Protein AF-A0A6N8NRV5-F1 (afdb_monomer_lite)

InterPro domains:
  IPR016205 Glycerol dehydrogenase [PTHR43616] (1-180)
  IPR018211 Alcohol dehydrogenase, iron-type, conserved site [PS00060] (125-145)
  IPR018211 Alcohol dehydrogenase, iron-type, conserved site [PS00913] (34-62)

Secondary structure (DSSP, 8-state):
----SGGG-SEEEEE-TTS-EEEEEE-SS--S-----HHHHHTS-HHHHHHHHHHHHHHHHHHHHHHHHT-B-TTSSBPPHHHHHHHHHHHHHHHHHHHHHHHHHHTT---HHHHHHHHIIIIIHHHHHHHH---HHHHHHHHHTT-GGGTTS-HHHHHHHHHHHHHHHTT--HHHHHHH-

Foldseek 3Di:
DLQAQPQFAQWDFDADPLQATDDIDGHPDTDPDDDDDLLVQLQDDLVSLVNLLLNLLLLQVFLVVQQVVQHQFLVRHGQDPVLNVLSVLLNVLCLVQVVVLSVSSVVSHDDPSVVSSSCSSYPSSNSSPRRSHGDQLVVQLSVLSVPSVSSPDGSSVSSLVSSLVVCVVVVHPVVVSVSSD

Structure (mmCIF, N/CA/C/O backbone):
data_AF-A0A6N8NRV5-F1
#
_entry.id   AF-A0A6N8NRV5-F1
#
loop_
_atom_site.group_PDB
_atom_site.id
_atom_site.type_symbol
_atom_site.label_atom_id
_atom_site.label_alt_id
_atom_site.label_comp_id
_atom_site.label_asym_id
_atom_site.label_entity_id
_atom_site.label_seq_id
_atom_site.pdbx_PDB_ins_code
_atom_site.Cartn_x
_atom_site.Cartn_y
_atom_site.Cartn_z
_atom_site.occupancy
_atom_site.B_iso_or_equiv
_atom_site.auth_seq_id
_atom_site.auth_comp_id
_atom_site.auth_asym_id
_atom_site.auth_atom_id
_atom_site.pdbx_PDB_model_num
ATOM 1 N N . ILE A 1 1 ? -14.602 0.660 0.357 1.00 95.69 1 ILE A N 1
ATOM 2 C CA . ILE A 1 1 ? -13.616 -0.232 1.019 1.00 95.69 1 ILE A CA 1
ATOM 3 C C . ILE A 1 1 ? -12.231 0.390 0.875 1.00 95.69 1 ILE A C 1
ATOM 5 O O . ILE A 1 1 ? -12.082 1.207 -0.024 1.00 95.69 1 ILE A O 1
ATOM 9 N N . ALA A 1 2 ? -11.265 0.042 1.725 1.00 98.06 2 ALA A N 1
ATOM 10 C CA . ALA A 1 2 ? -9.881 0.531 1.655 1.00 98.06 2 ALA A CA 1
ATOM 11 C C . ALA A 1 2 ? -8.923 -0.666 1.533 1.00 98.06 2 ALA A C 1
ATOM 13 O O . ALA A 1 2 ? -8.207 -0.990 2.477 1.00 98.06 2 ALA A O 1
ATOM 14 N N . SER A 1 3 ? -9.032 -1.383 0.408 1.00 98.12 3 SER A N 1
ATOM 15 C CA . SER A 1 3 ? -8.419 -2.703 0.187 1.00 98.12 3 SER A CA 1
ATOM 16 C C . SER A 1 3 ? -7.213 -2.720 -0.744 1.00 98.12 3 SER A C 1
ATOM 18 O O . SER A 1 3 ? -6.589 -3.766 -0.882 1.00 98.12 3 SER A O 1
ATOM 20 N N . THR A 1 4 ? -6.948 -1.604 -1.417 1.00 98.44 4 THR A N 1
ATOM 21 C CA . THR A 1 4 ? -5.814 -1.390 -2.321 1.00 98.44 4 THR A CA 1
ATOM 22 C C . THR A 1 4 ? -5.495 0.099 -2.355 1.00 98.44 4 THR A C 1
ATOM 24 O O . THR A 1 4 ? -6.397 0.914 -2.125 1.00 98.44 4 THR A O 1
ATOM 27 N N . ASP A 1 5 ? -4.296 0.455 -2.787 1.00 98.19 5 ASP A N 1
ATOM 28 C CA . ASP A 1 5 ? -3.862 1.850 -2.932 1.00 98.19 5 ASP A CA 1
ATOM 29 C C . ASP A 1 5 ? -4.067 2.467 -4.333 1.00 98.19 5 ASP A C 1
ATOM 31 O O . ASP A 1 5 ? -3.841 3.661 -4.558 1.00 98.19 5 ASP A O 1
ATOM 35 N N . ALA A 1 6 ? -4.632 1.681 -5.252 1.00 98.06 6 ALA A N 1
ATOM 36 C CA . ALA A 1 6 ? -5.026 2.099 -6.595 1.00 98.06 6 ALA A CA 1
ATOM 37 C C . ALA A 1 6 ? -5.800 3.439 -6.703 1.00 98.06 6 ALA A C 1
ATOM 39 O O . ALA A 1 6 ? -5.563 4.146 -7.690 1.00 98.06 6 ALA A O 1
ATOM 40 N N . PRO A 1 7 ? -6.704 3.838 -5.769 1.00 98.25 7 PRO A N 1
ATOM 41 C CA . PRO A 1 7 ? -7.579 5.001 -5.959 1.00 98.2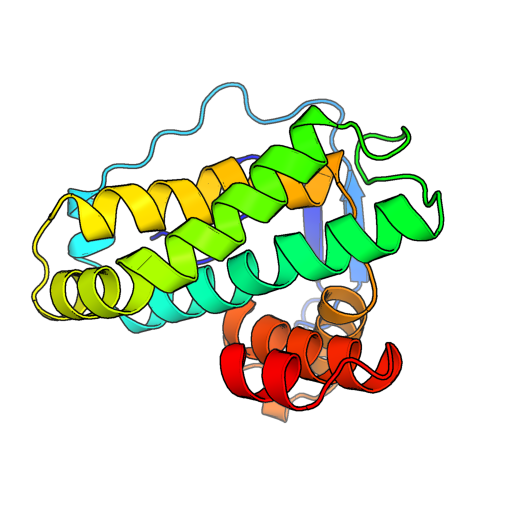5 7 PRO A CA 1
ATOM 42 C C . PRO A 1 7 ? -6.881 6.331 -6.255 1.00 98.25 7 PRO A C 1
ATOM 44 O O . PRO A 1 7 ? -7.487 7.187 -6.893 1.00 98.25 7 PRO A O 1
ATOM 47 N N . CYS A 1 8 ? -5.646 6.531 -5.787 1.00 97.25 8 CYS A N 1
ATOM 48 C CA . CYS A 1 8 ? -4.908 7.780 -5.997 1.00 97.25 8 CYS A CA 1
ATOM 49 C C . CYS A 1 8 ? -4.038 7.777 -7.261 1.00 97.25 8 CYS A C 1
ATOM 51 O O . CYS A 1 8 ? -3.524 8.830 -7.632 1.00 97.25 8 CYS A O 1
ATOM 53 N N . SER A 1 9 ? -3.872 6.635 -7.926 1.00 96.12 9 SER A N 1
ATOM 54 C CA . SER A 1 9 ? -2.875 6.458 -8.985 1.00 96.12 9 SER A CA 1
ATOM 55 C C . SER A 1 9 ? -3.369 6.843 -10.382 1.00 96.12 9 SER A C 1
ATOM 57 O O . SER A 1 9 ? -4.545 6.703 -10.720 1.00 96.12 9 SER A O 1
ATOM 59 N N . ALA A 1 10 ? -2.444 7.275 -11.234 1.00 96.69 10 ALA A N 1
ATOM 60 C CA . ALA A 1 10 ? -2.596 7.397 -12.679 1.00 96.69 10 ALA A CA 1
ATOM 61 C C . ALA A 1 10 ? -2.301 6.052 -13.375 1.00 96.69 10 ALA A C 1
ATOM 63 O O . ALA A 1 10 ? -1.640 5.998 -14.414 1.00 96.69 10 ALA A O 1
ATOM 64 N N . LEU A 1 11 ? -2.769 4.950 -12.789 1.00 93.31 11 LEU A N 1
ATOM 65 C CA . LEU A 1 11 ? -2.469 3.592 -13.219 1.00 93.31 11 LEU A CA 1
ATOM 66 C C . LEU A 1 11 ? -3.746 2.749 -13.261 1.00 93.31 11 LEU A C 1
ATOM 68 O O . LEU A 1 11 ? -4.659 2.897 -12.453 1.00 93.31 11 LEU A O 1
ATOM 72 N N . SER A 1 12 ? -3.814 1.824 -14.209 1.00 94.88 12 SER A N 1
ATOM 73 C CA . SER A 1 12 ? -4.768 0.717 -14.182 1.00 94.88 12 SER A CA 1
ATOM 74 C C . SER A 1 12 ? -4.041 -0.590 -14.454 1.00 94.88 12 SER A C 1
ATOM 76 O O . SER A 1 12 ? -3.213 -0.667 -15.362 1.00 94.88 12 SER A O 1
ATOM 78 N N . VAL A 1 13 ? -4.350 -1.620 -13.672 1.00 93.75 13 VAL A N 1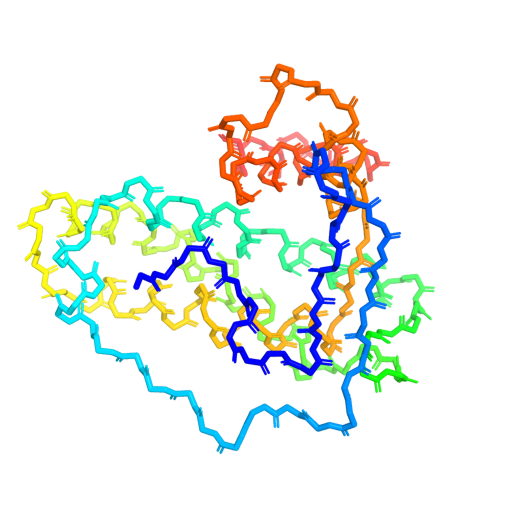
ATOM 79 C CA . VAL A 1 13 ? -3.828 -2.970 -13.897 1.00 93.75 13 VAL A CA 1
ATOM 80 C C . VAL A 1 13 ? -4.799 -3.711 -14.805 1.00 93.75 13 VAL A C 1
ATOM 82 O O . VAL A 1 13 ? -5.982 -3.834 -14.489 1.00 93.75 13 VAL A O 1
ATOM 85 N N . ILE A 1 14 ? -4.307 -4.152 -15.958 1.00 95.81 14 ILE A N 1
ATOM 86 C CA . ILE A 1 14 ? -5.084 -4.903 -16.938 1.00 95.81 14 ILE A CA 1
ATOM 87 C C . ILE A 1 14 ? -4.765 -6.383 -16.763 1.00 95.81 14 ILE A C 1
ATOM 89 O O . ILE A 1 14 ? -3.594 -6.768 -16.720 1.00 95.81 14 ILE A O 1
ATOM 93 N N . TYR A 1 15 ? -5.819 -7.187 -16.676 1.00 93.44 15 TYR A N 1
ATOM 94 C CA . TYR A 1 15 ? -5.756 -8.640 -16.583 1.00 93.44 15 TYR A CA 1
ATOM 95 C C . TYR A 1 15 ? -6.369 -9.271 -17.834 1.00 93.44 15 TYR A C 1
ATOM 97 O O . TYR A 1 15 ? -7.173 -8.632 -18.521 1.00 93.44 15 TYR A O 1
ATOM 105 N N . THR A 1 16 ? -6.002 -10.518 -18.115 1.00 94.50 16 THR A N 1
ATOM 106 C CA . THR A 1 16 ? -6.704 -11.348 -19.100 1.00 94.50 16 THR A CA 1
ATOM 107 C C . THR A 1 16 ? -8.093 -11.741 -18.586 1.00 94.50 16 THR A C 1
ATOM 109 O O . THR A 1 16 ? -8.404 -11.567 -17.403 1.00 94.50 16 THR A O 1
ATOM 112 N N . ASP A 1 17 ? -8.932 -12.310 -19.456 1.00 92.94 17 ASP A N 1
ATOM 113 C CA . ASP A 1 17 ? -10.247 -12.835 -19.060 1.00 92.94 17 ASP A CA 1
ATOM 114 C C . ASP A 1 17 ? -10.123 -13.980 -18.031 1.00 92.94 17 ASP A C 1
ATOM 116 O O . ASP A 1 17 ? -11.032 -14.219 -17.234 1.00 92.94 17 ASP A O 1
ATOM 120 N N . GLU A 1 18 ? -8.973 -14.656 -18.006 1.00 91.19 18 GLU A N 1
ATOM 121 C CA . GLU A 1 18 ? -8.607 -15.697 -17.045 1.00 91.19 18 GLU A CA 1
ATOM 122 C C . GLU A 1 18 ? -8.031 -15.146 -15.726 1.00 91.19 18 GLU A C 1
ATOM 124 O O . GLU A 1 18 ? -7.731 -15.928 -14.825 1.00 91.19 18 GLU A O 1
ATOM 129 N N . GLY A 1 19 ? -7.886 -13.823 -15.580 1.00 88.06 19 GLY A N 1
ATOM 130 C CA . GLY A 1 19 ? -7.420 -13.179 -14.347 1.00 88.06 19 GLY A CA 1
ATOM 131 C C . GLY A 1 19 ? -5.899 -13.143 -14.160 1.00 88.06 19 GLY A C 1
ATOM 132 O O . GLY A 1 19 ? -5.428 -12.799 -13.073 1.00 88.06 19 GLY A O 1
ATOM 133 N N . GLU A 1 20 ? -5.124 -13.472 -15.195 1.00 92.56 20 GLU A N 1
ATOM 134 C CA . GLU A 1 20 ? -3.664 -13.329 -15.200 1.00 92.56 20 GLU A CA 1
ATOM 135 C C . GLU A 1 20 ? -3.271 -11.870 -15.469 1.00 92.56 20 GLU A C 1
ATOM 137 O O . GLU A 1 20 ? -3.924 -11.176 -16.251 1.00 92.56 20 GLU A O 1
ATOM 142 N N . PHE A 1 21 ? -2.216 -11.376 -14.818 1.00 93.75 21 PHE A N 1
ATOM 143 C CA . PHE A 1 21 ? -1.663 -10.051 -15.101 1.00 93.75 21 PHE A CA 1
ATOM 144 C C . PHE A 1 21 ? -1.209 -9.946 -16.570 1.00 93.75 21 PHE A C 1
ATOM 146 O O . PHE A 1 21 ? -0.356 -10.710 -17.011 1.00 93.75 21 PHE A O 1
ATOM 153 N N . ASP A 1 22 ? -1.725 -8.960 -17.310 1.00 93.94 22 ASP A N 1
ATOM 154 C CA . ASP A 1 22 ? -1.281 -8.634 -18.676 1.00 93.94 22 ASP A CA 1
ATOM 155 C C . ASP A 1 22 ? -0.287 -7.468 -18.627 1.00 93.94 22 ASP A C 1
ATOM 157 O O . ASP A 1 22 ? 0.897 -7.611 -18.946 1.00 93.94 22 ASP A O 1
ATOM 161 N N . ARG A 1 23 ? -0.757 -6.292 -18.191 1.00 92.44 23 ARG A N 1
ATOM 162 C CA . ARG A 1 23 ? 0.070 -5.082 -18.186 1.00 92.44 23 ARG A CA 1
ATOM 163 C C . ARG A 1 23 ? -0.441 -3.980 -17.274 1.00 92.44 23 ARG A C 1
ATOM 165 O O . ARG A 1 23 ? -1.613 -3.900 -16.917 1.00 92.44 23 ARG A O 1
ATOM 172 N N . TYR A 1 24 ? 0.457 -3.036 -17.034 1.00 93.44 24 TYR A N 1
ATOM 173 C CA . TYR A 1 24 ? 0.156 -1.719 -16.496 1.00 93.44 24 TYR A CA 1
ATOM 174 C C . TYR A 1 24 ? -0.263 -0.749 -17.611 1.00 93.44 24 TYR A C 1
ATOM 176 O O . TYR A 1 24 ? 0.464 -0.558 -18.587 1.00 93.44 24 TYR A O 1
ATOM 184 N N . LEU A 1 25 ? -1.424 -0.111 -17.460 1.00 95.19 25 LEU A N 1
ATOM 185 C CA . LEU A 1 25 ? -1.880 1.006 -18.287 1.00 95.19 25 LEU A CA 1
ATOM 186 C C . LEU A 1 25 ? -1.650 2.319 -17.531 1.00 95.19 25 LEU A C 1
ATOM 188 O O . LEU A 1 25 ? -2.355 2.612 -16.569 1.00 95.19 25 LEU A O 1
ATOM 192 N N . LEU A 1 26 ? -0.681 3.111 -17.989 1.00 93.38 26 LEU A N 1
ATOM 193 C CA . LEU A 1 26 ? -0.412 4.446 -17.455 1.00 93.38 26 LEU A CA 1
ATOM 194 C C . LEU A 1 26 ? -1.363 5.488 -18.050 1.00 93.38 26 LEU A C 1
ATOM 196 O O . LEU A 1 26 ? -1.545 5.564 -19.267 1.00 93.38 26 LEU A O 1
ATOM 200 N N . LEU A 1 27 ? -1.943 6.306 -17.179 1.00 95.56 27 LEU A N 1
ATOM 201 C CA . LEU A 1 27 ? -2.823 7.418 -17.511 1.00 95.56 27 LEU A CA 1
ATOM 202 C C . LEU A 1 27 ? -2.038 8.738 -17.454 1.00 95.56 27 LEU A C 1
ATOM 204 O O . LEU A 1 27 ? -1.063 8.853 -16.716 1.00 95.56 27 LEU A O 1
ATOM 208 N N . PRO A 1 28 ? -2.445 9.767 -18.216 1.00 94.06 28 PRO A N 1
ATOM 209 C CA . PRO A 1 28 ? -1.703 11.026 -18.268 1.00 94.06 28 PRO A CA 1
ATOM 210 C C . PRO A 1 28 ? -1.800 11.859 -16.981 1.00 94.06 28 PRO A C 1
ATOM 212 O O . PRO A 1 28 ? -0.982 12.752 -16.794 1.00 94.06 28 PRO A O 1
ATOM 215 N N . ASN A 1 29 ? -2.811 11.624 -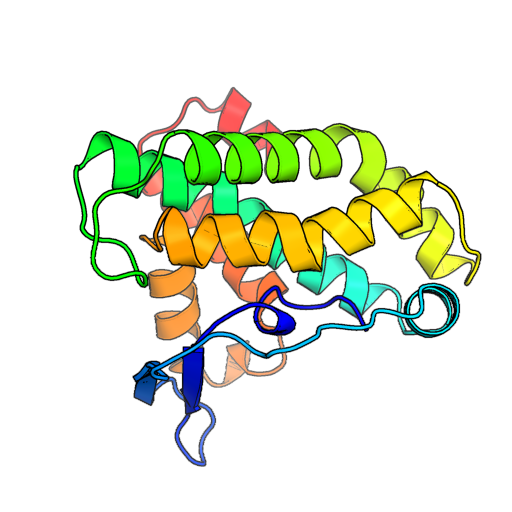16.138 1.00 96.25 29 ASN A N 1
ATOM 216 C CA . ASN A 1 29 ? -3.026 12.353 -14.888 1.00 96.25 29 ASN A CA 1
ATOM 217 C C . ASN A 1 29 ? -3.670 11.433 -13.843 1.00 96.25 29 ASN A C 1
ATOM 219 O O . ASN A 1 29 ? -4.492 10.584 -14.197 1.00 96.25 29 ASN A O 1
ATOM 223 N N . ASN A 1 30 ? -3.361 11.670 -12.567 1.00 98.38 30 ASN A N 1
ATOM 224 C CA . ASN A 1 30 ? -4.085 11.094 -11.434 1.00 98.38 30 ASN A CA 1
ATOM 225 C C . ASN A 1 30 ? -5.554 11.570 -11.415 1.00 98.38 30 ASN A C 1
ATOM 227 O O . ASN A 1 30 ? -5.886 12.598 -12.024 1.00 98.38 30 ASN A O 1
ATOM 231 N N . PRO A 1 31 ? -6.447 10.874 -10.690 1.00 98.00 31 PRO A N 1
ATOM 232 C CA . PRO A 1 31 ? -7.820 11.321 -10.491 1.00 98.00 31 PRO A CA 1
ATOM 233 C C . PRO A 1 31 ? -7.890 12.733 -9.901 1.00 98.00 31 PRO A C 1
ATOM 235 O O . PRO A 1 31 ? -7.127 13.090 -9.006 1.00 98.00 31 PRO A O 1
ATOM 238 N N . ASN A 1 32 ? -8.847 13.542 -10.364 1.00 98.06 32 ASN A N 1
ATOM 239 C CA . ASN A 1 32 ? -8.999 14.918 -9.875 1.00 98.06 32 ASN A CA 1
ATOM 240 C C . ASN A 1 32 ? -9.422 14.994 -8.400 1.00 98.06 32 ASN A C 1
ATOM 242 O O . ASN A 1 32 ? -9.206 16.017 -7.754 1.00 98.06 32 ASN A O 1
ATOM 246 N N . MET A 1 33 ? -10.077 13.949 -7.889 1.00 98.06 33 MET A N 1
ATOM 247 C CA . MET A 1 33 ? -10.560 13.876 -6.517 1.00 98.06 33 MET A CA 1
ATOM 248 C C . MET A 1 33 ? -10.719 12.417 -6.093 1.00 98.06 33 MET A C 1
ATOM 250 O O . MET A 1 33 ? -11.269 11.610 -6.841 1.00 98.06 33 MET A O 1
ATOM 254 N N . VAL A 1 34 ? -10.301 12.114 -4.866 1.00 98.38 34 VAL A N 1
ATOM 255 C CA . VAL A 1 34 ? -10.576 10.849 -4.180 1.00 98.38 34 VAL A CA 1
ATOM 256 C C . VAL A 1 34 ? -11.350 11.186 -2.911 1.00 98.38 34 VAL A C 1
ATOM 258 O O . VAL A 1 34 ? -10.904 12.008 -2.114 1.00 98.38 34 VAL A O 1
ATOM 261 N N . ILE A 1 35 ? -12.532 10.592 -2.743 1.00 98.50 35 ILE A N 1
ATOM 262 C CA . ILE A 1 35 ? -13.377 10.772 -1.558 1.00 98.50 35 ILE A CA 1
ATOM 263 C C . ILE A 1 35 ? -13.513 9.417 -0.880 1.00 98.50 35 ILE A C 1
ATOM 265 O O . ILE A 1 35 ? -14.008 8.468 -1.490 1.00 98.50 35 ILE A O 1
ATOM 269 N N . VAL A 1 36 ? -13.111 9.340 0.386 1.00 98.56 36 VAL A N 1
ATOM 270 C CA . VAL A 1 36 ? -13.246 8.130 1.197 1.00 98.56 36 VAL A CA 1
ATOM 271 C C . VAL A 1 36 ? -14.171 8.424 2.372 1.00 98.56 36 VAL A C 1
ATOM 273 O O . VAL A 1 36 ? -13.830 9.195 3.261 1.00 98.56 36 VAL A O 1
ATOM 276 N N . ASP A 1 37 ? -15.360 7.818 2.367 1.00 98.69 37 ASP A N 1
ATOM 277 C CA . ASP A 1 37 ? -16.266 7.847 3.517 1.00 98.69 37 ASP A CA 1
ATOM 278 C C . ASP A 1 37 ? -15.896 6.709 4.473 1.00 98.69 37 ASP A C 1
ATOM 280 O O . ASP A 1 37 ? -16.094 5.523 4.184 1.00 98.69 37 ASP A O 1
ATOM 284 N N . THR A 1 38 ? -15.346 7.067 5.626 1.00 98.56 38 THR A N 1
ATOM 285 C CA . THR A 1 38 ? -14.829 6.106 6.600 1.00 98.56 38 THR A CA 1
ATOM 286 C C . THR A 1 38 ? -15.914 5.311 7.306 1.00 98.56 38 THR A C 1
ATOM 288 O O . THR A 1 38 ? -15.646 4.186 7.722 1.00 98.56 38 THR A O 1
ATOM 291 N N . LYS A 1 39 ? -17.161 5.798 7.365 1.00 98.62 39 LYS A N 1
ATOM 292 C CA . LYS A 1 39 ? -18.288 4.995 7.864 1.00 98.62 39 LYS A CA 1
ATOM 293 C C . LYS A 1 39 ? -18.636 3.885 6.883 1.00 98.62 39 LYS A C 1
ATOM 295 O O . LYS A 1 39 ? -18.926 2.769 7.309 1.00 98.62 39 LYS A O 1
ATOM 300 N N . ILE A 1 40 ? -18.571 4.167 5.580 1.00 98.75 40 ILE A N 1
ATOM 301 C CA . ILE A 1 40 ? -18.756 3.140 4.545 1.00 98.75 40 ILE A CA 1
ATOM 302 C C . ILE A 1 40 ? -17.623 2.113 4.609 1.00 98.75 40 ILE A C 1
ATOM 304 O O . ILE A 1 40 ? -17.879 0.917 4.493 1.00 98.75 40 ILE A O 1
ATOM 308 N N . VAL A 1 41 ? -16.375 2.552 4.809 1.00 98.75 41 VAL A N 1
ATOM 309 C CA . VAL A 1 41 ? -15.245 1.624 4.971 1.00 98.75 41 VAL A CA 1
ATOM 310 C C . VAL A 1 41 ? -15.393 0.778 6.238 1.00 98.75 41 VAL A C 1
ATOM 312 O O . VAL A 1 41 ? -15.252 -0.437 6.147 1.00 98.75 41 VAL A O 1
ATOM 315 N N . ALA A 1 42 ? -15.741 1.379 7.380 1.00 98.62 42 ALA A N 1
ATOM 316 C CA . ALA A 1 42 ? -15.967 0.663 8.637 1.00 98.62 42 ALA A CA 1
ATOM 317 C C . ALA A 1 42 ? -17.095 -0.374 8.527 1.00 98.62 42 ALA A C 1
ATOM 319 O O . ALA A 1 42 ? -17.004 -1.444 9.115 1.00 98.62 42 ALA A O 1
ATOM 320 N N . GLY A 1 43 ? -18.146 -0.087 7.752 1.00 98.44 43 GLY A N 1
ATOM 321 C CA . GLY A 1 43 ? -19.255 -1.015 7.514 1.00 98.44 43 GLY A CA 1
ATOM 322 C C . GLY A 1 43 ? -18.946 -2.176 6.557 1.00 98.44 43 GLY A C 1
ATOM 323 O O . GLY A 1 43 ? -19.808 -3.027 6.348 1.00 98.44 43 GLY A O 1
ATOM 324 N N . ALA A 1 44 ? -17.760 -2.220 5.944 1.00 98.56 44 ALA A N 1
ATOM 325 C CA . ALA A 1 44 ? -17.361 -3.294 5.037 1.00 98.56 44 ALA A CA 1
ATOM 326 C C . ALA A 1 44 ? -16.757 -4.501 5.788 1.00 98.56 44 ALA A C 1
ATOM 328 O O . ALA A 1 44 ? -16.340 -4.368 6.938 1.00 98.56 44 ALA A O 1
ATOM 329 N N . PRO A 1 45 ? -16.649 -5.686 5.152 1.00 98.69 45 PRO A N 1
ATOM 330 C CA . PRO A 1 45 ? -15.943 -6.821 5.744 1.00 98.69 45 PRO A CA 1
ATOM 331 C C . PRO A 1 45 ? -14.489 -6.477 6.104 1.00 98.69 45 PRO A C 1
ATOM 333 O O . PRO A 1 45 ? -13.725 -6.056 5.234 1.00 98.69 45 PRO A O 1
ATOM 336 N N . ALA A 1 46 ? -14.083 -6.730 7.354 1.00 98.62 46 ALA A N 1
ATOM 337 C CA . ALA A 1 46 ? -12.746 -6.396 7.864 1.00 98.62 46 ALA A CA 1
ATOM 338 C C . ALA A 1 46 ? -11.598 -7.029 7.051 1.00 98.62 46 ALA A C 1
ATOM 340 O O . ALA A 1 46 ? -10.541 -6.422 6.906 1.00 98.62 46 ALA A O 1
ATOM 341 N N . ARG A 1 47 ? -11.828 -8.191 6.417 1.00 98.75 47 ARG A N 1
ATOM 342 C CA . ARG A 1 47 ? -10.865 -8.830 5.497 1.00 98.75 47 ARG A CA 1
ATOM 343 C C . ARG A 1 47 ? -10.420 -7.900 4.358 1.00 98.75 47 ARG A C 1
ATOM 345 O O . ARG A 1 47 ? -9.287 -7.992 3.907 1.00 98.75 47 ARG A O 1
ATOM 352 N N . LEU A 1 48 ? -11.284 -6.987 3.908 1.00 98.81 48 LEU A N 1
ATOM 353 C CA . LEU A 1 48 ? -10.932 -6.011 2.873 1.00 98.81 48 LEU A CA 1
ATOM 354 C C . LEU A 1 48 ? -10.015 -4.911 3.415 1.00 98.81 48 LEU A C 1
ATOM 356 O O . LEU A 1 48 ? -9.164 -4.443 2.671 1.00 98.81 48 LEU A O 1
ATOM 360 N N . LEU A 1 49 ? -10.144 -4.522 4.687 1.00 98.88 49 LEU A N 1
ATOM 361 C CA . LEU A 1 49 ? -9.173 -3.625 5.319 1.00 98.88 49 LEU A CA 1
ATOM 362 C C . LEU A 1 49 ? -7.826 -4.332 5.505 1.00 98.88 49 LEU A C 1
ATOM 364 O O . LEU A 1 49 ? -6.800 -3.751 5.173 1.00 98.88 49 LEU A O 1
ATOM 368 N N . ALA A 1 50 ? -7.838 -5.593 5.955 1.00 98.81 50 ALA A N 1
ATOM 369 C CA . ALA A 1 50 ? -6.628 -6.405 6.089 1.00 98.81 50 ALA A CA 1
ATOM 370 C C . ALA A 1 50 ? -5.880 -6.547 4.754 1.00 98.81 50 ALA A C 1
ATOM 372 O O . ALA A 1 50 ? -4.666 -6.378 4.715 1.00 98.81 50 ALA A O 1
ATOM 373 N N . ALA A 1 51 ? -6.603 -6.775 3.650 1.00 98.81 51 ALA A N 1
ATOM 374 C CA . ALA A 1 51 ? -6.008 -6.751 2.318 1.00 98.81 51 ALA A CA 1
ATOM 375 C C . ALA A 1 51 ? -5.353 -5.389 2.023 1.00 98.81 51 ALA A C 1
ATOM 377 O O . ALA A 1 51 ? -4.203 -5.352 1.616 1.00 98.81 51 ALA A O 1
ATOM 378 N N . GLY A 1 52 ? -6.015 -4.265 2.309 1.00 98.88 52 GLY A N 1
ATOM 379 C CA . GLY A 1 52 ? -5.404 -2.946 2.100 1.00 98.88 52 GLY A CA 1
ATOM 380 C C . GLY A 1 52 ? -4.160 -2.694 2.952 1.00 98.88 52 GLY A C 1
ATOM 381 O O . GLY A 1 52 ? -3.219 -2.082 2.464 1.00 98.88 52 GLY A O 1
ATOM 382 N N . ILE A 1 53 ? -4.127 -3.206 4.186 1.00 98.88 53 ILE A N 1
ATOM 383 C CA . ILE A 1 53 ? -2.932 -3.154 5.041 1.00 98.88 53 ILE A CA 1
ATOM 384 C C . ILE A 1 53 ? -1.798 -3.967 4.407 1.00 98.88 53 ILE A C 1
ATOM 386 O O . ILE A 1 53 ? -0.669 -3.491 4.360 1.00 98.88 53 ILE A O 1
ATOM 390 N N . GLY A 1 54 ? -2.091 -5.163 3.887 1.00 98.75 54 GLY A N 1
ATOM 391 C CA . GLY A 1 54 ? -1.100 -6.009 3.214 1.00 98.75 54 GLY A CA 1
ATOM 392 C C . GLY A 1 54 ? -0.502 -5.376 1.954 1.00 98.75 54 GLY A C 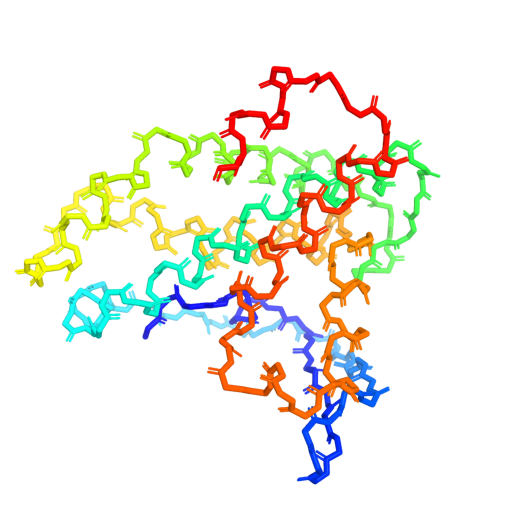1
ATOM 393 O O . GLY A 1 54 ? 0.694 -5.520 1.711 1.00 98.75 54 GLY A O 1
ATOM 394 N N . ASP A 1 55 ? -1.313 -4.637 1.194 1.00 98.88 55 ASP A N 1
ATOM 395 C CA . ASP A 1 55 ? -0.865 -3.845 0.042 1.00 98.88 55 ASP A CA 1
ATOM 396 C C . ASP A 1 55 ? 0.033 -2.680 0.490 1.00 98.88 55 ASP A C 1
ATOM 398 O O . ASP A 1 55 ? 1.192 -2.571 0.093 1.00 98.88 55 ASP A O 1
ATOM 402 N N . ALA A 1 56 ? -0.461 -1.876 1.434 1.00 98.88 56 ALA A N 1
ATOM 403 C CA . ALA A 1 56 ? 0.227 -0.688 1.924 1.00 98.88 56 ALA A CA 1
ATOM 404 C C . ALA A 1 56 ? 1.539 -0.978 2.669 1.00 98.88 56 ALA A C 1
ATOM 406 O O . ALA A 1 56 ? 2.444 -0.140 2.701 1.00 98.88 56 ALA A O 1
ATOM 407 N N . LEU A 1 57 ? 1.676 -2.178 3.234 1.00 98.44 57 LEU A N 1
ATOM 408 C CA . LEU A 1 57 ? 2.905 -2.636 3.871 1.00 98.44 57 LEU A CA 1
ATOM 409 C C . LEU A 1 57 ? 4.072 -2.722 2.874 1.00 98.44 57 LEU A C 1
ATOM 411 O O . LEU A 1 57 ? 5.207 -2.422 3.244 1.00 98.44 57 LEU A O 1
ATOM 415 N N . ALA A 1 58 ? 3.813 -3.087 1.611 1.00 98.81 58 ALA A N 1
ATOM 416 C CA . ALA A 1 58 ? 4.845 -3.193 0.576 1.00 98.81 58 ALA A CA 1
ATOM 417 C C . ALA A 1 58 ? 5.470 -1.840 0.213 1.00 98.81 58 ALA A C 1
ATOM 419 O O . ALA A 1 58 ? 6.658 -1.770 -0.113 1.00 98.81 58 ALA A O 1
ATOM 420 N N . THR A 1 59 ? 4.688 -0.764 0.313 1.00 98.88 59 THR A N 1
ATOM 421 C CA . THR A 1 59 ? 5.018 0.577 -0.185 1.00 98.88 59 THR A CA 1
ATOM 422 C C . THR A 1 59 ? 6.361 1.080 0.319 1.00 98.88 59 THR A C 1
ATOM 424 O O . THR A 1 59 ? 7.171 1.576 -0.465 1.00 98.88 59 THR A O 1
ATOM 427 N N . TRP A 1 60 ? 6.642 0.930 1.616 1.00 98.81 60 TRP A N 1
ATOM 428 C CA . TRP A 1 60 ? 7.929 1.342 2.174 1.00 98.81 60 TRP A CA 1
ATOM 429 C C . TRP A 1 60 ? 9.094 0.555 1.580 1.00 98.81 60 TRP A C 1
ATOM 431 O O . TRP A 1 60 ? 10.085 1.144 1.145 1.00 98.81 60 TRP A O 1
ATOM 441 N N . PHE A 1 61 ? 8.982 -0.770 1.549 1.00 98.81 61 PHE A N 1
ATOM 442 C CA . PHE A 1 61 ? 10.074 -1.642 1.133 1.00 98.81 61 PHE A CA 1
ATOM 443 C C . PHE A 1 61 ? 10.380 -1.486 -0.357 1.00 98.81 61 PHE A C 1
ATOM 445 O O . PHE A 1 61 ? 11.548 -1.388 -0.741 1.00 98.81 61 PHE A O 1
ATOM 452 N N . GLU A 1 62 ? 9.352 -1.372 -1.196 1.00 98.88 62 GLU A N 1
ATOM 453 C CA . GLU A 1 62 ? 9.516 -1.136 -2.629 1.00 98.88 62 GLU A CA 1
ATOM 454 C C . GLU A 1 62 ? 10.060 0.265 -2.926 1.00 98.88 62 GLU A C 1
ATOM 456 O O . GLU A 1 62 ? 11.075 0.385 -3.619 1.00 98.88 62 GLU A O 1
ATOM 461 N N . ALA A 1 63 ? 9.502 1.320 -2.320 1.00 98.81 63 ALA A N 1
ATOM 462 C CA . ALA A 1 63 ? 10.010 2.681 -2.500 1.00 98.81 63 ALA A CA 1
ATOM 463 C C . ALA A 1 63 ? 11.460 2.826 -2.001 1.00 98.81 63 ALA A C 1
ATOM 465 O O . ALA A 1 63 ? 12.286 3.487 -2.642 1.00 98.81 63 ALA A O 1
ATOM 466 N N . ARG A 1 64 ? 11.810 2.172 -0.885 1.00 98.62 64 ARG A N 1
ATOM 467 C CA . ARG A 1 64 ? 13.180 2.097 -0.360 1.00 98.62 64 ARG A CA 1
ATOM 468 C C . ARG A 1 64 ? 14.120 1.411 -1.347 1.00 98.62 64 ARG A C 1
ATOM 470 O O . ARG A 1 64 ? 15.215 1.925 -1.589 1.00 98.62 64 ARG A O 1
ATOM 477 N N . ALA A 1 65 ? 13.718 0.277 -1.915 1.00 98.69 65 ALA A N 1
ATOM 478 C CA . ALA A 1 65 ? 14.511 -0.450 -2.903 1.00 98.69 65 ALA A CA 1
ATOM 479 C C . ALA A 1 65 ? 14.719 0.378 -4.184 1.00 98.69 65 ALA A C 1
ATOM 481 O O . ALA A 1 65 ? 15.847 0.499 -4.676 1.00 98.69 65 ALA A O 1
ATOM 482 N N . CYS A 1 66 ? 13.668 1.028 -4.689 1.00 98.56 66 CYS A N 1
ATOM 483 C CA . CYS A 1 66 ? 13.741 1.922 -5.845 1.00 98.56 66 CYS A CA 1
ATOM 484 C C . CYS A 1 66 ? 14.638 3.139 -5.583 1.00 98.56 66 CYS A C 1
ATOM 486 O O . CYS A 1 66 ? 15.472 3.483 -6.422 1.00 98.56 66 CYS A O 1
ATOM 488 N N . SER A 1 67 ? 14.525 3.753 -4.403 1.00 98.50 67 SER A N 1
ATOM 489 C CA . SER A 1 67 ? 15.374 4.871 -3.982 1.00 98.50 67 SER A CA 1
ATOM 490 C C . SER A 1 67 ? 16.853 4.470 -3.917 1.00 98.50 67 SER A C 1
ATOM 492 O O . SER A 1 67 ? 17.701 5.134 -4.515 1.00 98.50 67 SER A O 1
ATOM 494 N N . ARG A 1 68 ? 17.173 3.333 -3.278 1.00 98.12 68 ARG A N 1
ATOM 495 C CA . ARG A 1 68 ? 18.552 2.820 -3.148 1.00 98.12 68 ARG A CA 1
ATOM 496 C C . ARG A 1 68 ? 19.175 2.414 -4.484 1.00 98.12 68 ARG A C 1
ATOM 498 O O . ARG A 1 68 ? 20.367 2.625 -4.687 1.00 98.12 68 ARG A O 1
ATOM 505 N N . SER A 1 69 ? 18.386 1.830 -5.384 1.00 98.06 69 SER A N 1
ATOM 506 C CA . SER A 1 69 ? 18.849 1.408 -6.715 1.00 98.06 69 SER A CA 1
ATOM 507 C C . SER A 1 69 ? 18.887 2.547 -7.738 1.00 98.06 69 SER A C 1
ATOM 509 O O . SER A 1 69 ? 19.472 2.392 -8.810 1.00 98.06 69 SER A O 1
ATOM 511 N N . GLY A 1 70 ? 18.264 3.690 -7.435 1.00 97.50 70 GLY A N 1
ATOM 512 C CA . GLY A 1 70 ? 18.086 4.778 -8.389 1.00 97.50 70 GLY A CA 1
ATOM 513 C C . GLY A 1 70 ? 17.143 4.410 -9.537 1.00 97.50 70 GLY A C 1
ATOM 514 O O . GLY A 1 70 ? 17.304 4.938 -10.640 1.00 97.50 70 GLY A O 1
ATOM 515 N N . ALA A 1 71 ? 16.183 3.509 -9.315 1.00 97.81 71 ALA A N 1
ATOM 516 C CA . ALA A 1 71 ? 15.178 3.136 -10.307 1.00 97.81 71 ALA A CA 1
ATOM 517 C C . ALA A 1 71 ? 14.304 4.338 -10.711 1.00 97.81 71 ALA A C 1
ATOM 519 O O . ALA A 1 71 ? 14.197 5.340 -10.000 1.00 97.81 71 ALA A O 1
ATOM 520 N N . THR A 1 72 ? 13.714 4.258 -11.901 1.00 97.94 72 THR A N 1
ATOM 521 C CA . THR A 1 72 ? 12.690 5.215 -12.337 1.00 97.94 72 THR A CA 1
ATOM 522 C C . THR A 1 72 ? 11.332 4.740 -11.825 1.00 97.94 72 THR A C 1
ATOM 524 O O . THR A 1 72 ? 11.020 3.559 -11.945 1.00 9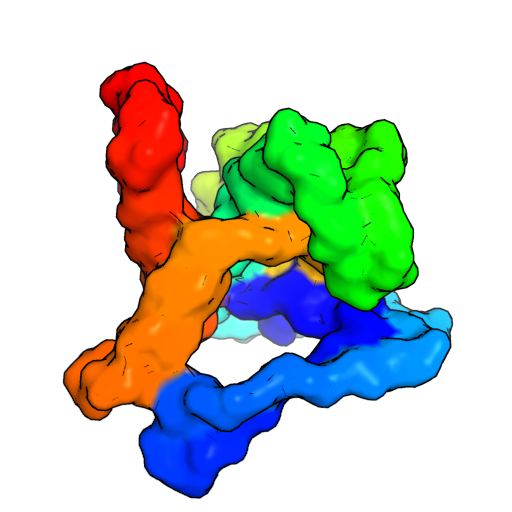7.94 72 THR A O 1
ATOM 527 N N . THR A 1 73 ? 10.557 5.643 -11.234 1.00 97.75 73 THR A N 1
ATOM 528 C CA . THR A 1 73 ? 9.249 5.356 -10.632 1.00 97.75 73 THR A CA 1
ATOM 529 C C . THR A 1 73 ? 8.135 5.396 -11.677 1.00 97.75 73 THR A C 1
ATOM 531 O O . THR A 1 73 ? 8.367 5.773 -12.831 1.00 97.75 73 THR A O 1
ATOM 534 N N . MET A 1 74 ? 6.908 5.042 -11.283 1.00 94.62 74 MET A N 1
ATOM 535 C CA . MET A 1 74 ? 5.749 5.099 -12.183 1.00 94.62 74 MET A CA 1
ATOM 536 C C . MET A 1 74 ? 5.419 6.537 -12.609 1.00 94.62 74 MET A C 1
ATOM 538 O O . MET A 1 74 ? 4.952 6.751 -13.724 1.00 94.62 74 MET A O 1
ATOM 542 N N . ALA A 1 75 ? 5.776 7.527 -11.785 1.00 95.00 75 ALA A N 1
ATOM 543 C CA . ALA A 1 75 ? 5.709 8.950 -12.125 1.00 95.00 75 ALA A CA 1
ATOM 544 C C . ALA A 1 75 ? 6.740 9.398 -13.194 1.00 95.00 75 ALA A C 1
ATOM 546 O O . ALA A 1 75 ? 6.808 10.577 -13.541 1.00 95.00 75 ALA A O 1
ATOM 547 N N . GLY A 1 76 ? 7.582 8.491 -13.706 1.00 94.88 76 GLY A N 1
ATOM 548 C CA . GLY A 1 76 ? 8.542 8.758 -14.786 1.00 94.88 76 GLY A CA 1
ATOM 549 C C . GLY A 1 76 ? 9.843 9.441 -14.347 1.00 94.88 76 GLY A C 1
ATOM 550 O O . GLY A 1 76 ? 10.717 9.696 -15.177 1.00 94.88 76 GLY A O 1
ATOM 551 N N . GLY A 1 77 ? 9.997 9.720 -13.051 1.00 96.38 77 GLY A N 1
ATOM 552 C CA . GLY A 1 77 ? 11.174 10.350 -12.452 1.00 96.38 77 GLY A CA 1
ATOM 553 C C . GLY A 1 77 ? 11.922 9.433 -11.485 1.00 96.38 77 GLY A C 1
ATOM 554 O O . GLY A 1 77 ? 11.674 8.233 -11.412 1.00 96.38 77 GLY A O 1
ATOM 555 N N . LYS A 1 78 ? 12.865 9.999 -10.727 1.00 98.12 78 LYS A N 1
ATOM 556 C CA . LYS A 1 78 ? 13.460 9.313 -9.569 1.00 98.12 78 LYS A CA 1
ATOM 557 C C . LYS A 1 78 ? 12.574 9.498 -8.343 1.00 98.12 78 LYS A C 1
ATOM 559 O O . LYS A 1 78 ? 11.863 10.498 -8.249 1.00 98.12 78 LYS A O 1
ATOM 564 N N . CYS A 1 79 ? 12.668 8.558 -7.405 1.00 98.25 79 CYS A N 1
ATOM 565 C CA . CYS A 1 79 ? 11.989 8.651 -6.117 1.00 98.25 79 CYS A CA 1
ATOM 566 C C . CYS A 1 79 ? 12.336 9.984 -5.437 1.00 98.25 79 CYS A C 1
ATOM 568 O O . CYS A 1 79 ? 13.510 10.322 -5.254 1.00 98.25 79 CYS A O 1
ATOM 570 N N . THR A 1 80 ? 11.311 10.770 -5.109 1.00 98.25 80 THR A N 1
ATOM 571 C CA . THR A 1 80 ? 11.499 12.037 -4.398 1.00 98.25 80 THR A CA 1
ATOM 572 C C . THR A 1 80 ? 11.598 11.792 -2.895 1.00 98.25 80 THR A C 1
ATOM 574 O O . THR A 1 80 ? 11.046 10.827 -2.372 1.00 98.25 80 THR A O 1
ATOM 577 N N . GLN A 1 81 ? 12.245 12.706 -2.169 1.00 98.38 81 GLN A N 1
ATOM 578 C CA . GLN A 1 81 ? 12.286 12.641 -0.701 1.00 98.38 81 GLN A CA 1
ATOM 579 C C . GLN A 1 81 ? 10.882 12.715 -0.081 1.00 98.38 81 GLN A C 1
ATOM 581 O O . GLN A 1 81 ? 10.631 12.081 0.936 1.00 98.38 81 GLN A O 1
ATOM 586 N N . ALA A 1 82 ? 9.958 13.445 -0.716 1.00 98.69 82 ALA A N 1
ATOM 587 C CA . ALA A 1 82 ? 8.568 13.507 -0.282 1.00 98.69 82 ALA A CA 1
ATOM 588 C C . ALA A 1 82 ? 7.872 12.144 -0.415 1.00 98.69 82 ALA A C 1
ATOM 590 O O . ALA A 1 82 ? 7.271 11.681 0.547 1.00 98.69 82 ALA A O 1
ATOM 591 N N . ALA A 1 83 ? 7.995 11.478 -1.569 1.00 98.56 83 ALA A N 1
ATOM 592 C CA . ALA A 1 83 ? 7.401 10.157 -1.773 1.00 98.56 83 ALA A CA 1
ATOM 593 C C . ALA A 1 83 ? 7.988 9.111 -0.813 1.00 98.56 83 ALA A C 1
ATOM 595 O O . ALA A 1 83 ? 7.241 8.337 -0.224 1.00 98.56 83 ALA A O 1
ATOM 596 N N . LEU A 1 84 ? 9.307 9.140 -0.596 1.00 98.69 84 LEU A N 1
ATOM 597 C CA . LEU A 1 84 ? 9.965 8.234 0.344 1.00 98.69 84 LEU A CA 1
ATOM 598 C C . LEU A 1 84 ? 9.494 8.457 1.790 1.00 98.69 84 LEU A C 1
ATOM 600 O O . LEU A 1 84 ? 9.215 7.489 2.488 1.00 98.69 84 LEU A O 1
ATOM 604 N N . ALA A 1 85 ? 9.354 9.715 2.221 1.00 98.88 85 ALA A N 1
ATOM 605 C CA . ALA A 1 85 ? 8.849 10.045 3.553 1.00 98.88 85 ALA A CA 1
ATOM 606 C C . ALA A 1 85 ? 7.379 9.633 3.744 1.00 98.88 85 ALA A C 1
ATOM 608 O O . ALA A 1 85 ? 7.007 9.187 4.825 1.00 98.88 85 ALA A O 1
ATOM 609 N N . LEU A 1 86 ? 6.542 9.752 2.706 1.00 98.88 86 LEU A N 1
ATOM 610 C CA . LEU A 1 86 ? 5.158 9.267 2.746 1.00 98.88 86 LEU A CA 1
ATOM 611 C C . LEU A 1 86 ? 5.094 7.737 2.823 1.00 98.88 86 LEU A C 1
ATOM 613 O O . LEU A 1 86 ? 4.290 7.210 3.585 1.00 98.88 86 LEU A O 1
ATOM 617 N N . ALA A 1 87 ? 5.961 7.034 2.091 1.00 98.88 87 ALA A N 1
ATOM 618 C CA . ALA A 1 87 ? 6.065 5.580 2.163 1.00 98.88 87 ALA A CA 1
ATOM 619 C C . ALA A 1 87 ? 6.524 5.107 3.558 1.00 98.88 87 ALA A C 1
ATOM 621 O O . ALA A 1 87 ? 5.955 4.170 4.110 1.00 98.88 87 ALA A O 1
ATOM 622 N N . GLU A 1 88 ? 7.498 5.788 4.170 1.00 98.88 88 GLU A N 1
ATOM 623 C CA . GLU A 1 88 ? 7.941 5.502 5.544 1.00 98.88 88 GLU A CA 1
ATOM 624 C C . GLU A 1 88 ? 6.841 5.796 6.576 1.00 98.88 88 GLU A C 1
ATOM 626 O O . GLU A 1 88 ? 6.591 4.997 7.480 1.00 98.88 88 GLU A O 1
ATOM 631 N N . LEU A 1 89 ? 6.138 6.924 6.423 1.00 98.94 89 LEU A N 1
ATOM 632 C CA . LEU A 1 89 ? 5.001 7.276 7.274 1.00 98.94 89 LEU A CA 1
ATOM 633 C C . LEU A 1 89 ? 3.865 6.257 7.147 1.00 98.94 89 LEU A C 1
ATOM 635 O O . LEU A 1 89 ? 3.234 5.940 8.153 1.00 98.94 89 LEU A O 1
ATOM 639 N N . CYS A 1 90 ? 3.623 5.734 5.941 1.00 98.94 90 CYS A N 1
ATOM 640 C CA . CYS A 1 90 ? 2.672 4.653 5.705 1.00 98.94 90 CYS A CA 1
ATOM 641 C C . CYS A 1 90 ? 3.020 3.447 6.587 1.00 98.94 90 CYS A C 1
ATOM 643 O O . CYS A 1 90 ? 2.222 3.074 7.443 1.00 98.94 90 CYS A O 1
ATOM 645 N N . TYR A 1 91 ? 4.247 2.929 6.475 1.00 98.88 91 TYR A N 1
ATOM 646 C CA . TYR A 1 91 ? 4.724 1.793 7.268 1.00 98.88 91 TYR A CA 1
ATOM 647 C C . TYR A 1 91 ? 4.593 2.016 8.779 1.00 98.88 91 TYR A C 1
ATOM 649 O O . TYR A 1 91 ? 3.985 1.204 9.476 1.00 98.88 91 TYR A O 1
ATOM 657 N N . ASN A 1 92 ? 5.084 3.150 9.285 1.00 98.81 92 ASN A N 1
ATOM 658 C CA . ASN A 1 92 ? 5.012 3.461 10.715 1.00 98.81 92 ASN A CA 1
ATOM 659 C C . ASN A 1 92 ? 3.561 3.570 11.208 1.00 98.81 92 ASN A C 1
ATOM 661 O O . ASN A 1 92 ? 3.234 3.064 12.279 1.00 98.81 92 ASN A O 1
ATOM 665 N N . THR A 1 93 ? 2.669 4.161 10.407 1.00 98.94 93 THR A N 1
ATOM 666 C CA . THR A 1 93 ? 1.240 4.248 10.741 1.00 98.94 93 THR A CA 1
ATOM 667 C C . THR A 1 93 ? 0.612 2.860 10.847 1.00 98.94 93 THR A C 1
ATOM 669 O O . THR A 1 93 ? -0.164 2.610 11.769 1.00 98.94 93 THR A O 1
ATOM 672 N N . LEU A 1 94 ? 0.951 1.941 9.938 1.00 98.81 94 LEU A N 1
ATOM 673 C CA . LEU A 1 94 ? 0.442 0.569 9.976 1.00 98.81 94 LEU A CA 1
ATOM 674 C C . LEU A 1 94 ? 0.923 -0.178 11.225 1.00 98.81 94 LEU A C 1
ATOM 676 O O . LEU A 1 94 ? 0.108 -0.821 11.883 1.00 98.81 94 LEU A O 1
ATOM 680 N N . LEU A 1 95 ? 2.200 -0.043 11.597 1.00 98.56 95 LEU A N 1
ATOM 681 C CA . LEU A 1 95 ? 2.728 -0.650 12.824 1.00 98.56 95 LEU A CA 1
ATOM 682 C C . LEU A 1 95 ? 2.065 -0.090 14.089 1.00 98.56 95 LEU A C 1
ATOM 684 O O . LEU A 1 95 ? 1.762 -0.832 15.021 1.00 98.56 95 LEU A O 1
ATOM 688 N N . GLU A 1 96 ? 1.833 1.222 14.138 1.00 98.69 96 GLU A N 1
ATOM 689 C CA . GLU A 1 96 ? 1.279 1.886 15.321 1.00 98.69 96 GLU A CA 1
ATOM 690 C C . GLU A 1 96 ? -0.240 1.714 15.467 1.00 98.69 96 GLU A C 1
ATOM 692 O O . GLU A 1 96 ? -0.763 1.712 16.589 1.00 98.69 96 GLU A O 1
ATOM 697 N N . GLU A 1 97 ? -0.975 1.629 14.354 1.00 98.88 97 GLU A N 1
ATOM 698 C CA . GLU A 1 97 ? -2.440 1.726 14.330 1.00 98.88 97 GLU A CA 1
ATOM 699 C C . GLU A 1 97 ? -3.150 0.493 13.760 1.00 98.88 97 GLU A C 1
ATOM 701 O O . GLU A 1 97 ? -4.345 0.330 14.016 1.00 98.88 97 GLU A O 1
ATOM 706 N N . GLY A 1 98 ? -2.448 -0.389 13.042 1.00 98.62 98 GLY A N 1
ATOM 707 C CA . GLY A 1 98 ? -3.025 -1.506 12.286 1.00 98.62 98 GLY A CA 1
ATOM 708 C C . GLY A 1 98 ? -3.934 -2.409 13.117 1.00 98.62 98 GLY A C 1
ATOM 709 O O . GLY A 1 98 ? -5.098 -2.601 12.767 1.00 98.62 98 GLY A O 1
ATOM 710 N N . GLU A 1 99 ? -3.454 -2.898 14.263 1.00 98.56 99 GLU A N 1
ATOM 711 C CA . GLU A 1 99 ? -4.239 -3.773 15.150 1.00 98.56 99 GLU A CA 1
ATOM 712 C C . GLU A 1 99 ? -5.506 -3.073 15.673 1.00 98.56 99 GLU A C 1
ATOM 714 O O . GLU A 1 99 ? -6.612 -3.616 15.609 1.00 98.56 99 GLU A O 1
ATOM 719 N N . LYS A 1 100 ? -5.378 -1.817 16.122 1.00 98.88 100 LYS A N 1
ATOM 720 C CA . LYS A 1 100 ? -6.512 -1.010 16.605 1.00 98.88 100 LYS A CA 1
ATOM 721 C C . LYS A 1 100 ? -7.534 -0.752 15.495 1.00 98.88 100 LYS A C 1
ATOM 723 O O . LYS A 1 100 ? -8.739 -0.777 15.754 1.00 98.88 100 LYS A O 1
ATOM 728 N N . ALA A 1 101 ? -7.072 -0.494 14.273 1.00 98.88 101 ALA A N 1
ATOM 729 C CA . ALA A 1 101 ? -7.929 -0.286 13.114 1.00 98.88 101 ALA A CA 1
ATOM 730 C C . ALA A 1 101 ? -8.668 -1.568 12.713 1.00 98.88 101 ALA A C 1
ATOM 732 O O . ALA A 1 101 ? -9.859 -1.503 12.414 1.00 98.88 101 ALA A O 1
ATOM 733 N N . MET A 1 102 ? -8.001 -2.725 12.771 1.00 98.81 102 MET A N 1
ATOM 734 C CA . MET A 1 102 ? -8.626 -4.023 12.510 1.00 98.81 102 MET A CA 1
ATOM 735 C C . MET A 1 102 ? -9.745 -4.321 13.507 1.00 98.81 102 MET A C 1
ATOM 737 O O . MET A 1 102 ? -10.865 -4.610 13.087 1.00 98.81 102 MET A O 1
ATOM 741 N N . LEU A 1 103 ? -9.499 -4.128 14.806 1.00 98.81 103 LEU A N 1
ATOM 742 C CA . LEU A 1 103 ? -10.537 -4.269 15.833 1.00 98.81 103 LEU A CA 1
ATOM 743 C C . LEU A 1 103 ? -11.712 -3.307 15.595 1.00 98.81 103 LEU A C 1
ATOM 745 O O . LEU A 1 103 ? -12.874 -3.689 15.730 1.00 98.81 103 LEU A O 1
ATOM 749 N N . ALA A 1 104 ? -11.437 -2.059 15.209 1.00 98.81 104 ALA A N 1
ATOM 750 C CA . ALA A 1 104 ? -12.482 -1.089 14.887 1.00 98.81 104 ALA A CA 1
ATOM 751 C C . ALA A 1 104 ? -13.318 -1.509 13.661 1.00 98.81 104 ALA A C 1
ATOM 753 O O . ALA A 1 104 ? -14.543 -1.381 13.682 1.00 98.81 104 ALA A O 1
ATOM 754 N N . ALA A 1 105 ? -12.677 -2.054 12.623 1.00 98.69 105 ALA A N 1
ATOM 755 C CA . ALA A 1 105 ? -13.344 -2.547 11.420 1.00 98.69 105 ALA A CA 1
ATOM 756 C C . ALA A 1 105 ? -14.201 -3.793 11.688 1.00 98.69 105 ALA A C 1
ATOM 758 O O . ALA A 1 105 ? -15.319 -3.880 11.189 1.00 98.69 105 ALA A O 1
ATOM 759 N N . GLU A 1 106 ? -13.724 -4.725 12.517 1.00 98.69 106 GLU A N 1
ATOM 760 C CA . GLU A 1 106 ? -14.491 -5.903 12.949 1.00 98.69 106 GLU A CA 1
ATOM 761 C C . GLU A 1 106 ? -15.745 -5.532 13.746 1.00 98.69 106 GLU A C 1
ATOM 763 O O . GLU A 1 106 ? -16.764 -6.214 13.661 1.00 98.69 106 GLU A O 1
ATOM 768 N N . GLN A 1 107 ? -15.682 -4.438 14.508 1.00 98.69 107 GLN A N 1
ATOM 769 C CA . GLN A 1 107 ? -16.816 -3.908 15.266 1.00 98.69 107 GLN A CA 1
ATOM 770 C C . GLN A 1 107 ? -17.657 -2.898 14.470 1.00 98.69 107 GLN A C 1
ATOM 772 O O . GLN A 1 107 ? -18.631 -2.363 14.999 1.00 98.69 107 GLN A O 1
ATOM 777 N N . HIS A 1 108 ? -17.302 -2.627 13.210 1.00 98.50 108 HIS A N 1
ATOM 778 C CA . HIS A 1 108 ? -17.963 -1.652 12.341 1.00 98.50 108 HIS A CA 1
ATOM 779 C C . HIS A 1 108 ? -18.081 -0.242 12.945 1.00 98.50 108 HIS A C 1
ATOM 781 O O . HIS A 1 108 ? -19.089 0.450 12.768 1.00 98.50 108 HIS A O 1
ATOM 787 N N . VAL A 1 109 ? -17.044 0.206 13.657 1.00 98.69 109 VAL A N 1
ATOM 788 C CA . VAL A 1 109 ? -16.992 1.532 14.286 1.00 98.69 109 VAL A CA 1
ATOM 789 C C . VAL A 1 109 ? -15.853 2.372 13.726 1.00 98.69 109 VAL A C 1
ATOM 791 O O . VAL A 1 109 ? -14.760 1.885 13.459 1.00 98.69 109 VAL A O 1
ATOM 794 N N . VAL A 1 110 ? -16.098 3.674 13.585 1.00 98.81 110 VAL A N 1
ATOM 795 C CA . VAL A 1 110 ? -15.059 4.628 13.185 1.00 98.81 110 VAL A CA 1
ATOM 796 C C . VAL A 1 110 ? -14.298 5.094 14.419 1.00 98.81 110 VAL A C 1
ATOM 798 O O . VAL A 1 110 ? -14.886 5.605 15.373 1.00 98.81 110 VAL A O 1
ATOM 801 N N . THR A 1 111 ? -12.979 4.932 14.385 1.00 98.88 111 THR A N 1
ATOM 802 C CA . THR A 1 111 ? -12.047 5.402 15.414 1.00 98.88 111 THR A CA 1
ATOM 803 C C . THR A 1 111 ? -10.918 6.199 14.757 1.00 98.88 111 THR A C 1
ATOM 805 O O . THR A 1 111 ? -10.674 6.027 13.562 1.00 98.88 111 THR A O 1
ATOM 808 N N . PRO A 1 112 ? -10.174 7.029 15.513 1.00 98.88 112 PRO A N 1
ATOM 809 C CA . PRO A 1 112 ? -8.986 7.693 14.978 1.00 98.88 112 PRO A CA 1
ATOM 810 C C . PRO A 1 112 ? -7.946 6.722 14.395 1.00 98.88 112 PRO A C 1
ATOM 812 O O . PRO A 1 112 ? -7.289 7.065 13.419 1.00 98.88 112 PRO A O 1
ATOM 815 N N . ALA A 1 113 ? -7.815 5.515 14.957 1.00 98.88 113 ALA A N 1
ATOM 816 C CA . ALA A 1 113 ? -6.923 4.484 14.425 1.00 98.88 113 ALA A CA 1
ATOM 817 C C . ALA A 1 113 ? -7.382 4.002 13.042 1.00 98.88 113 ALA A C 1
ATOM 819 O O . ALA A 1 113 ? -6.583 3.931 12.113 1.00 98.88 113 ALA A O 1
ATOM 820 N N . LEU A 1 114 ? -8.686 3.737 12.883 1.00 98.88 114 LEU A N 1
ATOM 821 C CA . LEU A 1 114 ? -9.245 3.333 11.594 1.00 98.88 114 LEU A CA 1
ATOM 822 C C . LEU A 1 114 ? -9.089 4.432 10.535 1.00 98.88 114 LEU A C 1
ATOM 824 O O . LEU A 1 114 ? -8.684 4.135 9.420 1.00 98.88 114 LEU A O 1
ATOM 828 N N . GLU A 1 115 ? -9.362 5.690 10.884 1.00 98.88 115 GLU A N 1
ATOM 829 C CA . GLU A 1 115 ? -9.154 6.842 9.991 1.00 98.88 115 GLU A CA 1
ATOM 830 C C . GLU A 1 115 ? -7.701 6.921 9.492 1.00 98.88 115 GLU A C 1
ATOM 832 O O . GLU A 1 115 ? -7.464 7.021 8.289 1.00 98.88 115 GLU A O 1
ATOM 837 N N . ARG A 1 116 ? -6.723 6.786 10.401 1.00 98.94 116 ARG A N 1
ATOM 838 C CA . ARG A 1 116 ? -5.289 6.799 10.060 1.00 98.94 116 ARG A CA 1
ATOM 839 C C . ARG A 1 116 ? -4.897 5.659 9.125 1.00 98.94 116 ARG A C 1
ATOM 841 O O . ARG A 1 116 ? -4.164 5.884 8.170 1.00 98.94 116 ARG A O 1
ATOM 848 N N . VAL A 1 117 ? -5.397 4.448 9.366 1.00 98.94 117 VAL A N 1
ATOM 849 C CA . VAL A 1 117 ? -5.112 3.299 8.491 1.00 98.94 117 VAL A CA 1
ATOM 850 C C . VAL A 1 117 ? -5.817 3.430 7.140 1.00 98.94 117 VAL A C 1
ATOM 852 O O . VAL A 1 117 ? -5.253 3.052 6.121 1.00 98.94 117 VAL A O 1
ATOM 855 N N . ILE A 1 118 ? -7.011 4.024 7.082 1.00 98.94 118 ILE A N 1
ATOM 856 C CA . ILE A 1 118 ? -7.677 4.326 5.807 1.00 98.94 118 ILE A CA 1
ATOM 857 C C . ILE A 1 118 ? -6.851 5.324 4.983 1.00 98.94 118 ILE A C 1
ATOM 859 O O . ILE A 1 118 ? -6.680 5.121 3.778 1.00 98.94 118 ILE A O 1
ATOM 863 N N . GLU A 1 119 ? -6.317 6.372 5.614 1.00 98.94 119 GLU A N 1
ATOM 864 C CA . GLU A 1 119 ? -5.392 7.307 4.965 1.00 98.94 119 GLU A CA 1
ATOM 865 C C . GLU A 1 119 ? -4.118 6.592 4.497 1.00 98.94 119 GLU A C 1
ATOM 867 O O . GLU A 1 119 ? -3.702 6.777 3.349 1.00 98.94 119 GLU A O 1
ATOM 872 N N . ALA A 1 120 ? -3.539 5.732 5.343 1.00 98.94 120 ALA A N 1
ATOM 873 C CA . ALA A 1 120 ? -2.347 4.960 5.013 1.00 98.94 120 ALA A CA 1
ATOM 874 C C . ALA A 1 120 ? -2.568 4.060 3.790 1.00 98.94 120 ALA A C 1
ATOM 876 O O . ALA A 1 120 ? -1.804 4.157 2.831 1.00 98.94 120 ALA A O 1
ATOM 877 N N . ASN A 1 121 ? -3.653 3.282 3.781 1.00 98.94 121 ASN A N 1
ATOM 878 C CA . ASN A 1 121 ? -4.007 2.356 2.703 1.00 98.94 121 ASN A CA 1
ATOM 879 C C . ASN A 1 121 ? -4.364 3.049 1.384 1.00 98.94 121 ASN A C 1
ATOM 881 O O . ASN A 1 121 ? -4.365 2.404 0.343 1.00 98.94 121 ASN A O 1
ATOM 885 N N . THR A 1 122 ? -4.727 4.334 1.419 1.00 98.88 122 THR A N 1
ATOM 886 C CA . THR A 1 122 ? -5.236 5.037 0.233 1.00 98.88 122 THR A CA 1
ATOM 887 C C . THR A 1 122 ? -4.249 6.079 -0.270 1.00 98.88 122 THR A C 1
ATOM 889 O O . THR A 1 122 ? -3.774 5.998 -1.397 1.00 98.88 122 THR A O 1
ATOM 892 N N . TYR A 1 123 ? -3.939 7.078 0.556 1.00 98.88 123 TYR A N 1
ATOM 893 C CA . TYR A 1 123 ? -3.176 8.244 0.131 1.00 98.88 123 TYR A CA 1
ATOM 894 C C . TYR A 1 123 ? -1.676 8.049 0.332 1.00 98.88 123 TYR A C 1
ATOM 896 O O . TYR A 1 123 ? -0.909 8.250 -0.610 1.00 98.88 123 TYR A O 1
ATOM 904 N N . LEU A 1 124 ? -1.250 7.630 1.532 1.00 98.88 124 LEU A N 1
ATOM 905 C CA . LEU A 1 124 ? 0.178 7.441 1.810 1.00 98.88 124 LEU A CA 1
ATOM 906 C C . LEU A 1 124 ? 0.750 6.327 0.936 1.00 98.88 124 LEU A C 1
ATOM 908 O O . LEU A 1 124 ? 1.778 6.531 0.294 1.00 98.88 124 LEU A O 1
ATOM 912 N N . SER A 1 125 ? 0.044 5.194 0.861 1.00 98.88 125 SER A N 1
ATOM 913 C CA . SER A 1 125 ? 0.410 4.094 -0.024 1.00 98.88 125 SER A CA 1
ATOM 914 C C . SER A 1 125 ? 0.337 4.510 -1.489 1.00 98.88 125 SER A C 1
ATOM 916 O O . SER A 1 125 ? 1.331 4.400 -2.196 1.00 98.88 125 SER A O 1
ATOM 918 N N . GLY A 1 126 ? -0.778 5.115 -1.918 1.00 98.56 126 GLY A N 1
ATOM 919 C CA . GLY A 1 126 ? -1.008 5.493 -3.315 1.00 98.56 126 GLY A CA 1
ATOM 920 C C . GLY A 1 126 ? 0.074 6.414 -3.883 1.00 98.56 126 GLY A C 1
ATOM 921 O O . GLY A 1 126 ? 0.644 6.159 -4.943 1.00 98.56 126 GLY A O 1
ATOM 922 N N . VAL A 1 127 ? 0.404 7.483 -3.154 1.00 98.44 127 VAL A N 1
ATOM 923 C CA . VAL A 1 127 ? 1.480 8.402 -3.556 1.00 98.44 127 VAL A CA 1
ATOM 924 C C . VAL A 1 127 ? 2.852 7.755 -3.360 1.00 98.44 127 VAL A C 1
ATOM 926 O O . VAL A 1 127 ? 3.746 7.936 -4.192 1.00 98.44 127 VAL A O 1
ATOM 929 N N . GLY A 1 128 ? 3.023 7.000 -2.272 1.00 98.62 128 GLY A N 1
ATOM 930 C CA . GLY A 1 128 ? 4.261 6.310 -1.930 1.00 98.62 128 GLY A CA 1
ATOM 931 C C . GLY A 1 128 ? 4.695 5.309 -2.998 1.00 98.62 128 GLY A C 1
ATOM 932 O O . GLY A 1 128 ? 5.857 5.333 -3.395 1.00 98.62 128 GLY A O 1
ATOM 933 N N . PHE A 1 129 ? 3.789 4.491 -3.534 1.00 98.50 129 PHE A N 1
ATOM 934 C CA . PHE A 1 129 ? 4.135 3.500 -4.552 1.00 98.50 129 PHE A CA 1
ATOM 935 C C . PHE A 1 129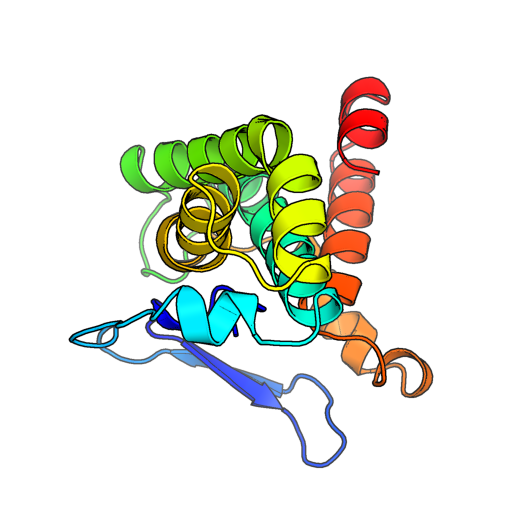 ? 4.343 4.168 -5.916 1.00 98.50 129 PHE A C 1
ATOM 937 O O . PHE A 1 129 ? 5.322 3.888 -6.607 1.00 98.50 129 PHE A O 1
ATOM 944 N N . GLU A 1 130 ? 3.460 5.087 -6.319 1.00 98.31 130 GLU A N 1
ATOM 945 C CA . GLU A 1 130 ? 3.505 5.651 -7.669 1.00 98.31 130 GLU A CA 1
ATOM 946 C C . GLU A 1 130 ? 4.743 6.538 -7.852 1.00 98.31 130 GLU A C 1
ATOM 948 O O . GLU A 1 130 ? 5.486 6.430 -8.837 1.00 98.31 130 GLU A O 1
ATOM 953 N N . SER A 1 131 ? 4.982 7.410 -6.871 1.00 98.38 131 SER A N 1
ATOM 954 C CA . SER A 1 131 ? 6.089 8.365 -6.888 1.00 98.38 131 SER A CA 1
ATOM 955 C C . SER A 1 131 ? 7.349 7.852 -6.188 1.00 98.38 131 SER A C 1
ATOM 957 O O . SER A 1 131 ? 8.402 8.476 -6.345 1.00 98.38 131 SER A O 1
ATOM 959 N N . GLY A 1 132 ? 7.274 6.742 -5.444 1.00 98.38 132 GLY A N 1
ATOM 960 C CA . GLY A 1 132 ? 8.420 6.096 -4.791 1.00 98.38 132 GLY A CA 1
ATOM 961 C C . GLY A 1 132 ? 8.948 4.863 -5.528 1.00 98.38 132 GLY A C 1
ATOM 962 O O . GLY A 1 132 ? 10.166 4.693 -5.604 1.00 98.38 132 GLY A O 1
ATOM 963 N N . GLY A 1 133 ? 8.068 4.087 -6.162 1.00 98.06 133 GLY A N 1
ATOM 964 C CA . GLY A 1 133 ? 8.382 2.970 -7.054 1.00 98.06 133 GLY A CA 1
ATOM 965 C C . GLY A 1 133 ? 7.881 1.604 -6.567 1.00 98.06 133 GLY A C 1
ATOM 966 O O . GLY A 1 133 ? 7.704 1.386 -5.373 1.00 98.06 133 GLY A O 1
ATOM 967 N N . LEU A 1 134 ? 7.696 0.691 -7.528 1.00 98.31 134 LEU A N 1
ATOM 968 C CA . LEU A 1 134 ? 7.408 -0.733 -7.319 1.00 98.31 134 LEU A CA 1
ATOM 969 C C . LEU A 1 134 ? 8.674 -1.567 -7.556 1.00 98.31 134 LEU A C 1
ATOM 971 O O . LEU A 1 134 ? 9.508 -1.215 -8.397 1.00 98.31 134 LEU A O 1
ATOM 975 N N . ALA A 1 135 ? 8.798 -2.690 -6.856 1.00 98.50 135 ALA A N 1
ATOM 976 C CA . ALA A 1 135 ? 9.950 -3.575 -6.917 1.00 98.50 135 ALA A CA 1
ATOM 977 C C . ALA A 1 135 ? 9.518 -5.055 -6.928 1.00 98.50 135 ALA A C 1
ATOM 979 O O . ALA A 1 135 ? 8.765 -5.480 -7.808 1.00 98.50 135 ALA A O 1
ATOM 980 N N . ALA A 1 136 ? 10.082 -5.878 -6.041 1.00 98.62 136 ALA A N 1
ATOM 981 C CA . ALA A 1 136 ? 9.922 -7.324 -6.103 1.00 98.62 136 ALA A CA 1
ATOM 982 C C . ALA A 1 136 ? 8.580 -7.796 -5.530 1.00 98.62 136 ALA A C 1
ATOM 984 O O . ALA A 1 136 ? 8.039 -8.770 -6.048 1.00 98.62 136 ALA A O 1
ATOM 985 N N . ALA A 1 137 ? 8.021 -7.127 -4.520 1.00 98.69 137 ALA A N 1
ATOM 986 C CA . ALA A 1 137 ? 6.776 -7.548 -3.884 1.00 98.69 137 ALA A CA 1
ATOM 987 C C . ALA A 1 137 ? 5.615 -7.591 -4.888 1.00 98.69 137 ALA A C 1
ATOM 989 O O . ALA A 1 137 ? 4.975 -8.635 -5.057 1.00 98.69 137 ALA A O 1
ATOM 990 N N . HIS A 1 138 ? 5.419 -6.511 -5.647 1.00 98.69 138 HIS A N 1
ATOM 991 C CA . HIS A 1 138 ? 4.397 -6.465 -6.690 1.00 98.69 138 HIS A CA 1
ATOM 992 C C . HIS A 1 138 ? 4.741 -7.338 -7.909 1.00 98.69 138 HIS A C 1
ATOM 994 O O . HIS A 1 138 ? 3.849 -7.888 -8.557 1.00 98.69 138 HIS A O 1
ATOM 1000 N N . ALA A 1 139 ? 6.026 -7.546 -8.214 1.00 98.38 139 ALA A N 1
ATOM 1001 C CA . ALA A 1 139 ? 6.422 -8.491 -9.261 1.00 98.38 139 ALA A CA 1
ATOM 1002 C C . ALA A 1 139 ? 6.074 -9.947 -8.888 1.00 98.38 139 ALA A C 1
ATOM 1004 O O . ALA A 1 139 ? 5.578 -10.699 -9.730 1.00 98.38 139 ALA A O 1
ATOM 1005 N N . VAL A 1 140 ? 6.277 -10.335 -7.624 1.00 98.56 140 VAL A N 1
ATOM 1006 C CA . VAL A 1 140 ? 5.874 -11.645 -7.090 1.00 98.56 140 VAL A CA 1
ATOM 1007 C C . VAL A 1 140 ? 4.354 -11.773 -7.095 1.00 98.56 140 VAL A C 1
ATOM 1009 O O . VAL A 1 140 ? 3.848 -12.787 -7.572 1.00 98.56 140 VAL A O 1
ATOM 1012 N N . HIS A 1 141 ? 3.623 -10.739 -6.659 1.00 98.31 141 HIS A N 1
ATOM 1013 C CA . HIS A 1 141 ? 2.162 -10.684 -6.775 1.00 98.31 141 HIS A CA 1
ATOM 1014 C C . HIS A 1 141 ? 1.692 -11.005 -8.203 1.00 98.31 141 HIS A C 1
ATOM 1016 O O . HIS A 1 141 ? 0.837 -11.871 -8.398 1.00 98.31 141 HIS A O 1
ATOM 1022 N N . ASN A 1 142 ? 2.281 -10.352 -9.209 1.00 97.50 142 ASN A N 1
ATOM 1023 C CA . ASN A 1 142 ? 1.914 -10.575 -10.605 1.00 97.50 142 ASN A CA 1
ATOM 1024 C C . ASN A 1 142 ? 2.193 -12.022 -11.029 1.00 97.50 142 ASN A C 1
ATOM 1026 O O . ASN A 1 142 ? 1.331 -12.654 -11.635 1.00 97.50 142 ASN A O 1
ATOM 1030 N N . GLY A 1 143 ? 3.337 -12.587 -10.632 1.00 97.38 143 GLY A N 1
ATOM 1031 C CA . GLY A 1 143 ? 3.653 -13.999 -10.868 1.00 97.38 143 GLY A CA 1
ATOM 1032 C C . GLY A 1 143 ? 2.661 -14.970 -10.218 1.00 97.38 143 GLY A C 1
ATOM 1033 O O . GLY A 1 143 ? 2.308 -15.981 -10.823 1.00 97.38 143 GLY A O 1
ATOM 1034 N N . LEU A 1 144 ? 2.144 -14.653 -9.025 1.00 97.19 144 LEU A N 1
ATOM 1035 C CA . LEU A 1 144 ? 1.121 -15.467 -8.356 1.00 97.19 144 LEU A CA 1
ATOM 1036 C C . LEU A 1 144 ? -0.198 -15.513 -9.139 1.00 97.19 144 LEU A C 1
ATOM 1038 O O . LEU A 1 144 ? -0.948 -16.474 -8.993 1.00 97.19 144 LEU A O 1
ATOM 1042 N N . THR A 1 145 ? -0.493 -14.525 -9.991 1.00 93.75 145 THR A N 1
ATOM 1043 C CA . THR A 1 145 ? -1.723 -14.539 -10.806 1.00 93.75 145 THR A CA 1
ATOM 1044 C C . THR A 1 145 ? -1.726 -15.609 -11.899 1.00 93.75 145 THR A C 1
ATOM 1046 O O . THR A 1 145 ? -2.799 -16.027 -12.324 1.00 93.75 145 THR A O 1
ATOM 1049 N N . ALA A 1 146 ? -0.560 -16.140 -12.278 1.00 94.50 146 ALA A N 1
ATOM 1050 C CA . ALA A 1 146 ? -0.460 -17.283 -13.186 1.00 94.50 146 ALA A CA 1
ATOM 1051 C C . ALA A 1 146 ? -0.820 -18.627 -12.512 1.00 94.50 146 ALA A C 1
ATOM 1053 O O . ALA A 1 146 ? -0.898 -19.656 -13.183 1.00 94.50 146 ALA A O 1
ATOM 1054 N N . ILE A 1 147 ? -1.030 -18.647 -11.188 1.00 95.50 147 ILE A N 1
ATOM 1055 C CA . ILE A 1 147 ? -1.396 -19.841 -10.418 1.00 95.50 147 ILE A CA 1
ATOM 1056 C C . ILE A 1 147 ? -2.910 -19.800 -10.141 1.00 95.50 147 ILE A C 1
ATOM 1058 O O . ILE A 1 147 ? -3.338 -18.996 -9.309 1.00 95.50 147 ILE A O 1
ATOM 1062 N N . PRO A 1 148 ? -3.733 -20.675 -10.757 1.00 92.62 148 PRO A N 1
ATOM 1063 C CA . PRO A 1 148 ? -5.191 -20.656 -10.577 1.00 92.62 148 PRO A CA 1
ATOM 1064 C C . PRO A 1 148 ? -5.630 -20.773 -9.114 1.00 92.62 148 PRO A C 1
ATOM 1066 O O . PRO A 1 148 ? -6.545 -20.082 -8.668 1.00 92.62 148 PRO A O 1
ATOM 1069 N N . ASP A 1 149 ? -4.920 -21.585 -8.326 1.00 95.12 149 ASP A N 1
ATOM 1070 C CA . ASP A 1 149 ? -5.208 -21.761 -6.901 1.00 95.12 149 ASP A CA 1
ATOM 1071 C C . ASP A 1 149 ? -4.995 -20.475 -6.090 1.00 95.12 149 ASP A C 1
ATOM 1073 O O . ASP A 1 149 ? -5.572 -20.337 -5.018 1.00 95.12 149 ASP A O 1
ATOM 1077 N N . ALA A 1 150 ? -4.231 -19.499 -6.589 1.00 94.44 150 ALA A N 1
ATOM 1078 C CA . ALA A 1 150 ? -4.038 -18.221 -5.915 1.00 94.44 150 ALA A CA 1
ATOM 1079 C C . ALA A 1 150 ? -5.147 -17.197 -6.228 1.00 94.44 150 ALA A C 1
ATOM 1081 O O . ALA A 1 150 ? -5.222 -16.160 -5.572 1.00 94.44 150 ALA A O 1
ATOM 1082 N N . HIS A 1 151 ? -6.024 -17.439 -7.209 1.00 92.75 151 HIS A N 1
ATOM 1083 C CA . HIS A 1 151 ? -6.991 -16.438 -7.696 1.00 92.75 151 HIS A CA 1
ATOM 1084 C C . HIS A 1 151 ? -7.984 -15.955 -6.636 1.00 92.75 151 HIS A C 1
ATOM 1086 O O . HIS A 1 151 ? -8.396 -14.800 -6.671 1.00 92.75 151 HIS A O 1
ATOM 1092 N N . HIS A 1 152 ? -8.326 -16.806 -5.670 1.00 95.44 152 HIS A N 1
ATOM 1093 C CA . HIS A 1 152 ? -9.291 -16.499 -4.612 1.00 95.44 152 HIS A CA 1
ATOM 1094 C C . HIS A 1 152 ? -8.742 -15.602 -3.484 1.00 95.44 152 HIS A C 1
ATOM 1096 O O . HIS A 1 152 ? -9.515 -15.157 -2.628 1.00 95.44 152 HIS A O 1
ATOM 1102 N N . TYR A 1 153 ? -7.430 -15.345 -3.463 1.00 97.88 153 TYR A N 1
ATOM 1103 C CA . TYR A 1 153 ? -6.817 -14.373 -2.558 1.00 97.88 153 TYR A CA 1
ATOM 1104 C C . TYR A 1 153 ? -6.922 -12.959 -3.128 1.00 97.88 153 TYR A C 1
ATOM 1106 O O . TYR A 1 153 ? -6.743 -12.734 -4.331 1.00 97.88 153 TYR A O 1
ATOM 1114 N N . TYR A 1 154 ? -7.173 -11.995 -2.247 1.00 98.31 154 TYR A N 1
ATOM 1115 C CA . TYR A 1 154 ? -7.189 -10.582 -2.594 1.00 98.31 154 TYR A CA 1
ATOM 1116 C C . TYR A 1 154 ? -5.781 -10.072 -2.922 1.00 98.31 154 TYR A C 1
ATOM 1118 O O . TYR A 1 154 ? -4.781 -10.639 -2.485 1.00 98.31 154 TYR A O 1
ATOM 1126 N N . HIS A 1 155 ? -5.723 -8.971 -3.679 1.00 98.31 155 HIS A N 1
ATOM 1127 C CA . HIS A 1 155 ? -4.484 -8.300 -4.098 1.00 98.31 155 HIS A CA 1
ATOM 1128 C C . HIS A 1 155 ? -3.488 -8.151 -2.943 1.00 98.31 155 HIS A C 1
ATOM 1130 O O . HIS A 1 155 ? -2.424 -8.761 -2.960 1.00 98.31 155 HIS A O 1
ATOM 1136 N N . GLY A 1 156 ? -3.881 -7.457 -1.877 1.00 98.50 156 GLY A N 1
ATOM 1137 C CA . GLY A 1 156 ? -2.986 -7.211 -0.753 1.00 98.50 156 GLY A CA 1
ATOM 1138 C C . GLY A 1 156 ? -2.593 -8.443 0.070 1.00 98.50 156 GLY A C 1
ATOM 1139 O O . GLY A 1 156 ? -1.546 -8.439 0.705 1.00 98.50 156 GLY A O 1
ATOM 1140 N N . GLU A 1 157 ? -3.367 -9.536 0.019 1.00 98.69 157 GLU A N 1
ATOM 1141 C CA . GLU A 1 157 ? -2.977 -10.810 0.651 1.00 98.69 157 GLU A CA 1
ATOM 1142 C C . GLU A 1 157 ? -1.789 -11.441 -0.096 1.00 98.69 157 GLU A C 1
ATOM 1144 O O . GLU A 1 157 ? -0.844 -11.941 0.513 1.00 98.69 157 GLU A O 1
ATOM 1149 N N . LYS A 1 158 ? -1.809 -11.371 -1.432 1.00 98.69 158 LYS A N 1
ATOM 1150 C CA . LYS A 1 158 ? -0.702 -11.805 -2.293 1.00 98.69 158 LYS A CA 1
ATOM 1151 C C . LYS A 1 158 ? 0.491 -10.849 -2.206 1.00 98.69 158 LYS A C 1
ATOM 1153 O O . LYS A 1 158 ? 1.629 -11.314 -2.178 1.00 98.69 158 LYS A O 1
ATOM 1158 N N . VAL A 1 159 ? 0.246 -9.537 -2.157 1.00 98.75 159 VAL A N 1
ATOM 1159 C CA . VAL A 1 159 ? 1.305 -8.525 -2.008 1.00 98.75 159 VAL A CA 1
ATOM 1160 C C . VAL A 1 159 ? 2.029 -8.691 -0.676 1.00 98.75 159 VAL A C 1
ATOM 1162 O O . VAL A 1 159 ? 3.252 -8.713 -0.685 1.00 98.75 159 VAL A O 1
ATOM 1165 N N . ALA A 1 160 ? 1.326 -8.930 0.437 1.00 98.69 160 ALA A N 1
ATOM 1166 C CA . ALA A 1 160 ? 1.960 -9.188 1.733 1.00 98.69 160 ALA A CA 1
ATOM 1167 C C . ALA A 1 160 ? 2.951 -10.368 1.676 1.00 98.69 160 ALA A C 1
ATOM 1169 O O . ALA A 1 160 ? 4.085 -10.267 2.150 1.00 98.69 160 ALA A O 1
ATOM 1170 N N . PHE A 1 161 ? 2.574 -11.466 1.012 1.00 98.56 161 PHE A N 1
ATOM 1171 C CA . PHE A 1 161 ? 3.490 -12.584 0.760 1.00 98.56 161 PHE A CA 1
ATOM 1172 C C . PHE A 1 161 ? 4.671 -12.186 -0.147 1.00 98.56 161 PHE A C 1
ATOM 1174 O O . PHE A 1 161 ? 5.820 -12.581 0.085 1.00 98.56 161 PHE A O 1
ATOM 1181 N N . GLY A 1 162 ? 4.406 -11.373 -1.172 1.00 98.69 162 GLY A N 1
ATOM 1182 C CA . GLY A 1 162 ? 5.431 -10.767 -2.019 1.00 98.69 162 GLY A CA 1
ATOM 1183 C C . GLY A 1 162 ? 6.422 -9.908 -1.231 1.00 98.69 162 GLY A C 1
ATOM 1184 O O . GLY A 1 162 ? 7.622 -9.992 -1.483 1.00 98.69 162 GLY A O 1
ATOM 1185 N N . THR A 1 163 ? 5.961 -9.149 -0.238 1.00 98.81 163 THR A N 1
ATOM 1186 C CA . THR A 1 163 ? 6.797 -8.308 0.629 1.00 98.81 163 THR A CA 1
ATOM 1187 C C . THR A 1 163 ? 7.765 -9.146 1.451 1.00 98.81 163 THR A C 1
ATOM 1189 O O . THR A 1 163 ? 8.964 -8.872 1.444 1.00 98.81 163 THR A O 1
ATOM 1192 N N . LEU A 1 164 ? 7.294 -10.225 2.083 1.00 98.75 164 LEU A N 1
ATOM 1193 C CA . LEU A 1 164 ? 8.181 -11.161 2.787 1.00 98.75 164 LEU A CA 1
ATOM 1194 C C . LEU A 1 164 ? 9.200 -11.797 1.830 1.00 98.75 164 LEU A C 1
ATOM 1196 O O . LEU A 1 164 ? 10.386 -11.890 2.150 1.00 98.75 164 LEU A O 1
ATOM 1200 N N . THR A 1 165 ? 8.765 -12.163 0.621 1.00 98.69 165 THR A N 1
ATOM 1201 C CA . THR A 1 165 ? 9.661 -12.675 -0.429 1.00 98.69 165 THR A CA 1
ATOM 1202 C C . THR A 1 165 ? 10.731 -11.643 -0.799 1.00 98.69 165 THR A C 1
ATOM 1204 O O . THR A 1 165 ? 11.907 -11.989 -0.905 1.00 98.69 165 THR A O 1
ATOM 1207 N N . GLN A 1 166 ? 10.360 -10.369 -0.950 1.00 98.81 166 GLN A N 1
ATOM 1208 C CA . GLN A 1 166 ? 11.301 -9.286 -1.220 1.00 98.81 166 GLN A CA 1
ATOM 1209 C C . GLN A 1 166 ? 12.315 -9.112 -0.086 1.00 98.81 166 GLN A C 1
ATOM 1211 O O . GLN A 1 166 ? 13.502 -8.986 -0.367 1.00 98.81 166 GLN A O 1
ATOM 1216 N N . LEU A 1 167 ? 11.894 -9.151 1.180 1.00 98.69 167 LEU A N 1
ATOM 1217 C CA . LEU A 1 167 ? 12.815 -9.014 2.314 1.00 98.69 167 LEU A CA 1
ATOM 1218 C C . LEU A 1 167 ? 13.838 -10.156 2.370 1.00 98.69 167 LEU A C 1
ATOM 1220 O O . LEU A 1 167 ? 15.015 -9.920 2.649 1.00 98.69 167 LEU A O 1
ATOM 1224 N N . VAL A 1 168 ? 13.423 -11.377 2.019 1.00 98.56 168 VAL A N 1
ATOM 1225 C CA . VAL A 1 168 ? 14.344 -12.509 1.842 1.00 98.56 168 VAL A CA 1
ATOM 1226 C C . VAL A 1 168 ? 15.324 -12.250 0.689 1.00 98.56 168 VAL A C 1
ATOM 1228 O O . VAL A 1 168 ? 16.522 -12.478 0.852 1.00 98.56 168 VAL A O 1
ATOM 1231 N N . LEU A 1 169 ? 14.857 -11.733 -0.456 1.00 98.50 169 LEU A N 1
ATOM 1232 C CA . LEU A 1 169 ? 15.723 -11.374 -1.593 1.00 98.50 169 LEU A CA 1
ATOM 1233 C C . LEU A 1 169 ? 16.718 -10.255 -1.254 1.00 98.50 169 LEU A C 1
ATOM 1235 O O . LEU A 1 169 ? 17.844 -10.261 -1.750 1.00 98.50 169 LEU A O 1
ATOM 1239 N N . GLU A 1 170 ? 16.319 -9.308 -0.407 1.00 98.31 170 GLU A N 1
ATOM 1240 C CA . GLU A 1 170 ? 17.171 -8.225 0.089 1.00 98.31 170 GLU A CA 1
ATOM 1241 C C . GLU A 1 170 ? 18.168 -8.690 1.161 1.00 98.31 170 GLU A C 1
ATOM 1243 O O . GLU A 1 170 ? 19.055 -7.919 1.537 1.00 98.31 170 GLU A O 1
ATOM 1248 N N . ASN A 1 171 ? 18.051 -9.937 1.640 1.00 98.12 171 ASN A N 1
ATOM 1249 C CA . ASN A 1 171 ? 18.781 -10.450 2.798 1.00 98.12 171 ASN A CA 1
ATOM 1250 C C . ASN A 1 171 ? 18.633 -9.496 4.001 1.00 98.12 171 ASN A C 1
ATOM 1252 O O . ASN A 1 171 ? 19.619 -9.102 4.635 1.00 98.12 171 ASN A O 1
ATOM 1256 N N . ALA A 1 172 ? 17.388 -9.083 4.261 1.00 98.25 172 ALA A N 1
ATOM 1257 C CA . ALA A 1 172 ? 17.043 -8.225 5.383 1.00 98.25 172 ALA A CA 1
ATOM 1258 C C . ALA A 1 172 ? 17.372 -8.913 6.725 1.00 98.25 172 ALA A C 1
ATOM 1260 O O . ALA A 1 172 ? 17.352 -10.147 6.806 1.00 98.25 172 ALA A O 1
ATOM 1261 N N . PRO A 1 173 ? 17.680 -8.146 7.788 1.00 98.19 173 PRO A N 1
ATOM 1262 C CA . PRO A 1 173 ? 17.821 -8.694 9.132 1.00 98.19 173 PRO A CA 1
ATOM 1263 C C . PRO A 1 173 ? 16.583 -9.497 9.536 1.00 98.19 173 PRO A C 1
ATOM 1265 O O . PRO A 1 173 ? 15.456 -9.113 9.221 1.00 98.19 173 PRO A O 1
ATOM 1268 N N . VAL A 1 174 ? 16.786 -10.594 10.266 1.00 97.62 174 VAL A N 1
ATOM 1269 C CA . VAL A 1 174 ? 15.684 -11.467 10.704 1.00 97.62 174 VAL A CA 1
ATOM 1270 C C . VAL A 1 174 ? 14.682 -10.682 11.546 1.00 97.62 174 VAL A C 1
ATOM 1272 O O . VAL A 1 174 ? 13.484 -10.872 11.397 1.00 97.62 174 VAL A O 1
ATOM 1275 N N . GLU A 1 175 ? 15.150 -9.738 12.361 1.00 98.00 175 GLU A N 1
ATOM 1276 C CA . GLU A 1 175 ? 14.295 -8.883 13.182 1.00 98.00 175 GLU A CA 1
ATOM 1277 C C . GLU A 1 175 ? 13.350 -8.011 12.339 1.00 98.00 175 GLU A C 1
ATOM 1279 O O . GLU A 1 175 ? 12.217 -7.758 12.744 1.00 98.00 175 GLU A O 1
ATOM 1284 N N . GLU A 1 176 ? 13.794 -7.566 11.158 1.00 97.62 176 GLU A N 1
ATOM 1285 C CA . GLU A 1 176 ? 12.953 -6.809 10.227 1.00 97.62 176 GLU A CA 1
ATOM 1286 C C . GLU A 1 176 ? 11.897 -7.718 9.590 1.00 97.62 176 GLU A C 1
ATOM 1288 O O . GLU A 1 176 ? 10.735 -7.335 9.510 1.00 97.62 176 GLU A O 1
ATOM 1293 N N . ILE A 1 177 ? 12.272 -8.945 9.213 1.00 97.56 177 ILE A N 1
ATOM 1294 C CA . ILE A 1 177 ? 11.336 -9.937 8.663 1.00 97.56 177 ILE A CA 1
ATOM 1295 C C . ILE A 1 177 ? 10.265 -10.307 9.700 1.00 97.56 177 ILE A C 1
ATOM 1297 O O . ILE A 1 177 ? 9.083 -10.275 9.379 1.00 97.56 177 ILE A O 1
ATOM 1301 N N . GLU A 1 178 ? 10.659 -10.594 10.942 1.00 97.00 178 GLU A N 1
ATOM 1302 C CA . GLU A 1 178 ? 9.741 -10.946 12.040 1.00 97.00 178 GLU A CA 1
ATOM 1303 C C . GLU A 1 178 ? 8.819 -9.787 12.448 1.00 97.00 178 GLU A C 1
ATOM 1305 O O . GLU A 1 178 ? 7.739 -10.020 12.973 1.00 97.00 178 GLU A O 1
ATOM 1310 N N . THR A 1 179 ? 9.218 -8.533 12.214 1.00 96.38 179 THR A N 1
ATOM 1311 C CA . THR A 1 179 ? 8.339 -7.373 12.458 1.00 96.38 179 THR A CA 1
ATOM 1312 C C . THR A 1 179 ? 7.226 -7.270 11.408 1.00 96.38 179 THR A C 1
ATOM 1314 O O . THR A 1 179 ? 6.163 -6.722 11.688 1.00 96.38 179 THR A O 1
ATOM 1317 N N . VAL A 1 180 ? 7.487 -7.750 10.190 1.00 94.44 180 VAL A N 1
ATOM 1318 C CA . VAL A 1 180 ? 6.592 -7.633 9.027 1.00 94.44 180 VAL A CA 1
ATOM 1319 C C . VAL A 1 180 ? 5.693 -8.865 8.859 1.00 94.44 180 VAL A C 1
ATOM 1321 O O . VAL A 1 180 ? 4.627 -8.746 8.256 1.00 94.44 180 VAL A O 1
ATOM 1324 N N . ALA A 1 181 ? 6.130 -10.029 9.348 1.00 87.00 181 ALA A N 1
ATOM 1325 C CA . ALA A 1 181 ? 5.428 -11.312 9.247 1.00 87.00 181 ALA A CA 1
ATOM 1326 C C . ALA A 1 181 ? 4.232 -11.426 10.205 1.00 87.00 181 ALA A C 1
ATOM 1328 O O . ALA A 1 181 ? 3.212 -12.011 9.767 1.00 87.00 181 ALA A O 1
#

Sequence (181 aa):
IASTDAPCSALSVIYTDEGEFDRYLLLPNNPNMVIVDTKIVAGAPARLLAAGIGDALATWFEARACSRSGATTMAGGKCTQAALALAELCYNTLLEEGEKAMLAAEQHVVTPALERVIEANTYLSGVGFESGGLAAAHAVHNGLTAIPDAHHYYHGEKVAFGTLTQLVLENAPVEEIETVA

pLDDT: mean 97.61, std 2.05, range [87.0, 98.94]

Radius of gyration: 15.5 Å; chains: 1; bounding box: 38×37×36 Å

Organism: Escherichia coli (NCBI:txid562)